Protein AF-A0A820R6Z4-F1 (afdb_monomer_lite)

Foldseek 3Di:
DLVVLVVLLVVLLVCLPPVLHADDAPDWAAPPNPNNVVSLVSLLVSLVVSVVSQPDPPVCQVVLLVSLVSLQAAAEPQEGEDHNSQCSSARSNQEHEDANEYEDEQEHEDRFDQDPVRTTHAHHAHDEHNEYHAHNHYDYHPHHHYHPHYDYHPDD

Secondary structure (DSSP, 8-state):
-HHHHHHHHHHHHHHIIIII----TT-EE-TT-HHHHHHHHHHHHHHHHTGGGG---GGGTTHHHHHHHHTT-EE-TT-EES-HHHHHHS-GGGEEE-TT-EE-TT-EE---EE-TTSPEE---EEE-TT-EE-TT-EE-TT-EEPTT-EEPP---

Radius of gyration: 15.31 Å; chains: 1; bounding box: 37×37×45 Å

Sequence (156 aa):
WTLWSILGCFISVLLLKFIVGSCTAGETYQVASWSYLHKLWLRQLIVSSFHHAWLLPNSYDHIYPIALRWLGAHIEDNVKISEIHTFLSYPTNLLHFERGVTTFGSVLLVPTELTLSGDHCVDYITLGSYTNLGNGCSILPGSHLASETMIGNLTR

pLDDT: mean 86.5, std 8.67, range [49.78, 96.62]

InterPro domains:
  IPR011004 Trimeric LpxA-like superfamily [SSF51161] (18-152)

Organism: NCBI:txid433720

Structure (mmCIF, N/CA/C/O backbone):
data_AF-A0A820R6Z4-F1
#
_entry.id   AF-A0A820R6Z4-F1
#
loop_
_atom_site.group_PDB
_atom_site.id
_atom_site.type_symbol
_atom_site.label_atom_id
_atom_site.label_alt_id
_atom_site.label_comp_id
_atom_site.label_asym_id
_atom_site.label_entity_id
_atom_site.label_seq_id
_atom_site.pdbx_PDB_ins_code
_atom_site.Cartn_x
_atom_site.Cartn_y
_atom_site.Cartn_z
_atom_site.occupancy
_atom_site.B_iso_or_equiv
_atom_site.auth_seq_id
_atom_site.auth_comp_id
_atom_site.auth_asym_id
_atom_site.auth_atom_id
_atom_site.pdbx_PDB_model_num
ATOM 1 N N . TRP A 1 1 ? 3.573 8.513 26.443 1.00 74.75 1 TRP A N 1
ATOM 2 C CA . TRP A 1 1 ? 3.890 7.561 25.360 1.00 74.75 1 TRP A CA 1
ATOM 3 C C . TRP A 1 1 ? 3.120 7.916 24.090 1.00 74.75 1 TRP A C 1
ATOM 5 O O . TRP A 1 1 ? 3.755 8.292 23.120 1.00 74.75 1 TRP A O 1
ATOM 15 N N . THR A 1 2 ? 1.785 7.970 24.132 1.00 80.62 2 THR A N 1
ATOM 16 C CA . THR A 1 2 ? 0.914 8.352 22.997 1.00 80.62 2 THR A CA 1
ATOM 17 C C . THR A 1 2 ? 1.284 9.664 22.296 1.00 80.62 2 THR A C 1
ATOM 19 O O . THR A 1 2 ? 1.345 9.692 21.074 1.00 80.62 2 THR A O 1
ATOM 22 N N . LEU A 1 3 ? 1.587 10.735 23.040 1.00 85.50 3 LEU A N 1
ATOM 23 C CA . LEU A 1 3 ? 1.984 12.023 22.449 1.00 85.50 3 LEU A CA 1
ATOM 24 C C . LEU A 1 3 ? 3.264 11.910 21.602 1.00 85.50 3 LEU A C 1
ATOM 26 O O . LEU A 1 3 ? 3.329 12.465 20.510 1.00 85.50 3 LEU A O 1
ATOM 30 N N . TRP A 1 4 ? 4.251 11.142 22.073 1.00 87.00 4 TRP A N 1
ATOM 31 C CA . TRP A 1 4 ? 5.491 10.887 21.336 1.00 87.00 4 TRP A CA 1
ATOM 32 C C . TRP A 1 4 ? 5.250 10.024 20.095 1.00 87.00 4 TRP A C 1
ATOM 34 O O . TRP A 1 4 ? 5.833 10.304 19.053 1.00 87.00 4 TRP A O 1
ATOM 44 N N . SER A 1 5 ? 4.352 9.036 20.173 1.00 87.31 5 SER A N 1
ATOM 45 C CA . SER A 1 5 ? 3.944 8.237 19.010 1.00 87.31 5 SER A CA 1
ATOM 46 C C . SER A 1 5 ? 3.246 9.098 17.955 1.00 87.31 5 SER A C 1
ATOM 48 O O . SER A 1 5 ? 3.606 9.032 16.788 1.00 87.31 5 SER A O 1
ATOM 50 N N . ILE A 1 6 ? 2.320 9.977 18.356 1.00 88.12 6 ILE A N 1
ATOM 51 C CA . ILE A 1 6 ? 1.630 10.900 17.438 1.00 88.12 6 ILE A CA 1
ATOM 52 C C . ILE A 1 6 ? 2.630 11.843 16.761 1.00 88.12 6 ILE A C 1
ATOM 54 O O . ILE A 1 6 ? 2.587 12.010 15.541 1.00 88.12 6 ILE A O 1
ATOM 58 N N . LEU A 1 7 ? 3.554 12.426 17.532 1.00 91.56 7 LEU A N 1
ATOM 59 C CA . LEU A 1 7 ? 4.607 13.283 16.988 1.00 91.56 7 LEU A CA 1
ATOM 60 C C . LEU A 1 7 ? 5.502 12.509 16.007 1.00 91.56 7 LEU A C 1
ATOM 62 O O . LEU A 1 7 ? 5.801 13.011 14.927 1.00 91.56 7 LEU A O 1
ATOM 66 N N . GLY A 1 8 ? 5.880 11.275 16.351 1.00 91.31 8 GLY A N 1
ATOM 67 C CA . GLY A 1 8 ? 6.652 10.388 15.483 1.00 91.31 8 GLY A CA 1
ATOM 68 C C . GLY A 1 8 ? 5.929 10.064 14.174 1.00 91.31 8 GLY A C 1
ATOM 69 O O . GLY A 1 8 ? 6.518 10.211 13.104 1.00 91.31 8 GLY A O 1
ATOM 70 N N . CYS A 1 9 ? 4.642 9.709 14.233 1.00 90.94 9 CYS A N 1
ATOM 71 C CA . CYS A 1 9 ? 3.812 9.488 13.048 1.00 90.94 9 CYS A CA 1
ATOM 72 C C . CYS A 1 9 ? 3.778 10.739 12.167 1.00 90.94 9 CYS A C 1
ATOM 74 O O . CYS A 1 9 ? 4.049 10.653 10.971 1.00 90.94 9 CYS A O 1
ATOM 76 N N . PHE A 1 10 ? 3.526 11.908 12.758 1.00 92.12 10 PHE A N 1
ATOM 77 C CA . PHE A 1 10 ? 3.479 13.172 12.028 1.00 92.12 10 PHE A CA 1
ATOM 78 C C . PHE A 1 10 ? 4.808 13.493 11.333 1.00 92.12 10 PHE A C 1
ATOM 80 O O . PHE A 1 10 ? 4.819 13.775 10.135 1.00 92.12 10 PHE A O 1
ATOM 87 N N . ILE A 1 11 ? 5.934 13.377 12.047 1.00 93.69 11 ILE A N 1
ATOM 88 C CA . ILE A 1 11 ? 7.270 13.565 11.466 1.00 93.69 11 ILE A CA 1
ATOM 89 C C . ILE A 1 11 ? 7.485 12.579 10.318 1.00 93.69 11 ILE A C 1
ATOM 91 O O . ILE A 1 11 ? 7.889 12.989 9.234 1.00 93.69 11 ILE A O 1
ATOM 95 N N . SER A 1 12 ? 7.167 11.298 10.508 1.00 92.88 12 SER A N 1
ATOM 96 C CA . SER A 1 12 ? 7.359 10.297 9.457 1.00 92.88 12 SER A CA 1
ATOM 97 C C . SER A 1 12 ? 6.534 10.599 8.199 1.00 92.88 12 SER A C 1
ATOM 99 O O . SER A 1 12 ? 7.069 10.515 7.096 1.00 92.88 12 SER A O 1
ATOM 101 N N . VAL A 1 13 ? 5.282 11.057 8.339 1.00 92.75 13 VAL A N 1
ATOM 102 C CA . VAL A 1 13 ? 4.441 11.489 7.209 1.00 92.75 13 VAL A CA 1
ATOM 103 C C . VAL A 1 13 ? 5.064 12.686 6.491 1.00 92.75 13 VAL A C 1
ATOM 105 O O . VAL A 1 13 ? 5.108 12.697 5.262 1.00 92.75 13 VAL A O 1
ATOM 108 N N . LEU A 1 14 ? 5.592 13.671 7.225 1.00 93.44 14 LEU A N 1
ATOM 109 C CA . LEU A 1 14 ? 6.271 14.820 6.623 1.00 93.44 14 LEU A CA 1
ATOM 110 C C . LEU A 1 14 ? 7.523 14.404 5.843 1.00 93.44 14 LEU A C 1
ATOM 112 O O . LEU A 1 14 ? 7.693 14.821 4.698 1.00 93.44 14 LEU A O 1
ATOM 116 N N . LEU A 1 15 ? 8.379 13.560 6.427 1.00 93.12 15 LEU A N 1
ATOM 117 C CA . LEU A 1 15 ? 9.596 13.085 5.762 1.00 93.12 15 LEU A CA 1
ATOM 118 C C . LEU A 1 15 ? 9.254 12.287 4.494 1.00 93.12 15 LEU A C 1
ATOM 120 O O . LEU A 1 15 ? 9.856 12.505 3.442 1.00 93.12 15 LEU A O 1
ATOM 124 N N . LEU A 1 16 ? 8.243 11.415 4.561 1.00 92.00 16 LEU A N 1
ATOM 125 C CA . LEU A 1 16 ? 7.764 10.658 3.404 1.00 92.00 16 LEU A CA 1
ATOM 126 C C . LEU A 1 16 ? 7.186 11.577 2.318 1.00 92.00 16 LEU A C 1
ATOM 128 O O . LEU A 1 16 ? 7.470 11.381 1.138 1.00 92.00 16 LEU A O 1
ATOM 132 N N . LYS A 1 17 ? 6.410 12.600 2.691 1.00 91.50 17 LYS A N 1
ATOM 133 C CA . LYS A 1 17 ? 5.794 13.512 1.721 1.00 91.50 17 LYS A CA 1
ATOM 134 C C . LYS A 1 17 ? 6.814 14.414 1.032 1.00 91.50 17 LYS A C 1
ATOM 136 O O . LYS A 1 17 ? 6.745 14.573 -0.183 1.00 91.50 17 LYS A O 1
ATOM 141 N N . PHE A 1 18 ? 7.716 15.022 1.801 1.00 88.75 18 PHE A N 1
ATOM 142 C CA . PHE A 1 18 ? 8.561 16.116 1.318 1.00 88.75 18 PHE A CA 1
ATOM 143 C C . PHE A 1 18 ? 9.980 15.693 0.942 1.00 88.75 18 PHE A C 1
ATOM 145 O O . PHE A 1 18 ? 10.568 16.330 0.074 1.00 88.75 18 PHE A O 1
ATOM 152 N N . ILE A 1 19 ? 10.533 14.642 1.558 1.00 85.12 19 ILE A N 1
ATOM 153 C CA . ILE A 1 19 ? 11.904 14.198 1.262 1.00 85.12 19 ILE A CA 1
ATOM 154 C C . ILE A 1 19 ? 11.904 13.059 0.242 1.00 85.12 19 ILE A C 1
ATOM 156 O O . ILE A 1 19 ? 12.641 13.115 -0.737 1.00 85.12 19 ILE A O 1
ATOM 160 N N . VAL A 1 20 ? 11.063 12.039 0.435 1.00 85.56 20 VAL A N 1
ATOM 161 C CA . VAL A 1 20 ? 10.950 10.937 -0.540 1.00 85.56 20 VAL A CA 1
ATOM 162 C C . VAL A 1 20 ? 10.176 11.394 -1.783 1.00 85.56 20 VAL A C 1
ATOM 164 O O . VAL A 1 20 ? 10.604 11.146 -2.914 1.00 85.56 20 VAL A O 1
ATOM 167 N N . GLY A 1 21 ? 9.056 12.092 -1.576 1.00 83.12 21 GLY A N 1
ATOM 168 C CA . GLY A 1 21 ? 8.206 12.602 -2.649 1.00 83.12 21 GLY A CA 1
ATOM 169 C C . GLY A 1 21 ? 7.338 11.524 -3.309 1.00 83.12 21 GLY A C 1
ATOM 170 O O . GLY A 1 21 ? 7.206 10.401 -2.813 1.00 83.12 21 GLY A O 1
ATOM 171 N N . SER A 1 22 ? 6.712 11.884 -4.431 1.00 84.31 22 SER A N 1
ATOM 172 C CA . SER A 1 22 ? 5.867 10.992 -5.233 1.00 84.31 22 SER A CA 1
ATOM 173 C C . SER A 1 22 ? 6.652 10.245 -6.315 1.00 84.31 22 SER A C 1
ATOM 175 O O . SER A 1 22 ? 7.751 10.646 -6.718 1.00 84.31 22 SER A O 1
ATOM 177 N N . CYS A 1 23 ? 6.061 9.141 -6.773 1.00 83.38 23 CYS A N 1
ATOM 178 C CA . CYS A 1 23 ? 6.484 8.396 -7.959 1.00 83.38 23 CYS A CA 1
ATOM 179 C C . CYS A 1 23 ? 5.437 8.536 -9.066 1.00 83.38 23 CYS A C 1
ATOM 181 O O . CYS A 1 23 ? 4.247 8.657 -8.785 1.00 83.38 23 CYS A O 1
ATOM 183 N N . THR A 1 24 ? 5.866 8.517 -10.314 1.00 82.94 24 THR A N 1
ATOM 184 C CA . THR A 1 24 ? 4.998 8.496 -11.493 1.00 82.94 24 THR A CA 1
ATOM 185 C C . THR A 1 24 ? 4.771 7.044 -11.908 1.00 82.94 24 THR A C 1
ATOM 187 O O . THR A 1 24 ? 5.698 6.238 -11.900 1.00 82.94 24 THR A O 1
ATOM 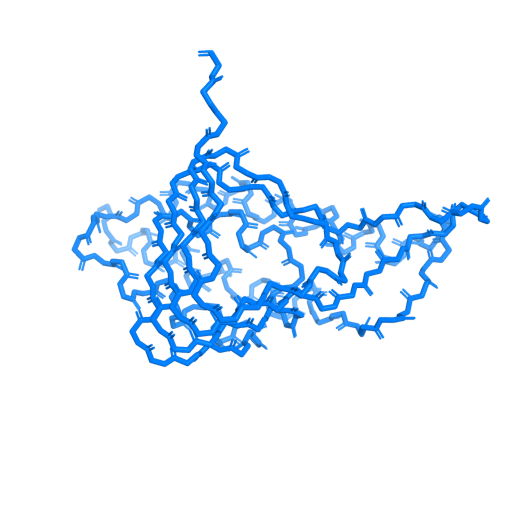190 N N . ALA A 1 25 ? 3.520 6.684 -12.187 1.00 80.56 25 ALA A N 1
ATOM 191 C CA . ALA A 1 25 ? 3.169 5.328 -12.599 1.00 80.56 25 ALA A CA 1
ATOM 192 C C . ALA A 1 25 ? 3.602 5.051 -14.038 1.00 80.56 25 ALA A C 1
ATOM 194 O O . ALA A 1 25 ? 3.610 5.964 -14.866 1.00 80.56 25 ALA A O 1
ATOM 195 N N . GLY A 1 26 ? 3.930 3.793 -14.334 1.00 71.12 26 GLY A N 1
ATOM 196 C CA . GLY A 1 26 ? 4.334 3.363 -15.671 1.00 71.12 26 GLY A CA 1
ATOM 197 C C . GLY A 1 26 ? 5.720 3.862 -16.090 1.00 71.12 26 GLY A C 1
ATOM 198 O O . GLY A 1 26 ? 6.163 3.574 -17.201 1.00 71.12 26 GLY A O 1
ATOM 199 N N . GLU A 1 27 ? 6.432 4.582 -15.217 1.00 71.31 27 GLU A N 1
ATOM 200 C CA . GLU A 1 27 ? 7.837 4.895 -15.437 1.00 71.31 27 GLU A CA 1
ATOM 201 C C . GLU A 1 27 ? 8.698 3.674 -15.119 1.00 71.31 27 GLU A C 1
ATOM 203 O O . GLU A 1 27 ? 8.681 3.119 -14.017 1.00 71.31 27 GLU A O 1
ATOM 208 N N . THR A 1 28 ? 9.491 3.273 -16.106 1.00 70.94 28 THR A N 1
ATOM 209 C CA . THR A 1 28 ? 10.597 2.344 -15.913 1.00 70.94 28 THR A CA 1
ATOM 210 C C . THR A 1 28 ? 11.829 3.139 -15.510 1.00 70.94 28 THR A C 1
ATOM 212 O O . THR A 1 28 ? 12.378 3.915 -16.296 1.00 70.94 28 THR A O 1
ATOM 215 N N . TYR A 1 29 ? 12.276 2.939 -14.279 1.00 71.81 29 TYR A N 1
ATOM 216 C CA . TYR A 1 29 ? 13.519 3.500 -13.783 1.00 71.81 29 TYR A CA 1
ATOM 217 C C . TYR A 1 29 ? 14.652 2.540 -14.114 1.00 71.81 29 TYR A C 1
ATOM 219 O O . TYR A 1 29 ? 14.617 1.377 -13.714 1.00 71.81 29 TYR A O 1
ATOM 227 N N . GLN A 1 30 ? 15.686 3.019 -14.806 1.00 67.75 30 GLN A N 1
ATOM 228 C CA . GLN A 1 30 ? 16.875 2.198 -15.030 1.00 67.75 30 GLN A CA 1
ATOM 229 C C . GLN A 1 30 ? 17.405 1.664 -13.695 1.00 67.75 30 GLN A C 1
ATOM 231 O O . GLN A 1 30 ? 17.399 2.390 -12.698 1.00 67.75 30 GLN A O 1
ATOM 236 N N . VAL A 1 31 ? 17.904 0.424 -13.662 1.00 58.84 31 VAL A N 1
ATOM 237 C CA . VAL A 1 31 ? 18.506 -0.180 -12.447 1.00 58.84 31 VAL A CA 1
ATOM 238 C C . VAL A 1 31 ? 19.596 0.707 -11.862 1.00 58.84 31 VAL A C 1
ATOM 240 O O . VAL A 1 31 ? 19.746 0.822 -10.651 1.00 58.84 31 VAL A O 1
ATOM 243 N N . ALA A 1 32 ? 20.338 1.385 -12.736 1.00 56.56 32 ALA A N 1
ATOM 244 C CA . ALA A 1 32 ? 21.392 2.316 -12.361 1.00 56.56 32 ALA A CA 1
ATOM 245 C C . ALA A 1 32 ? 20.880 3.718 -11.980 1.00 56.56 32 ALA A C 1
ATOM 247 O O . ALA A 1 32 ? 21.689 4.599 -11.684 1.00 56.56 32 ALA A O 1
ATOM 248 N N . SER A 1 33 ? 19.565 3.964 -11.984 1.00 63.53 33 SER A N 1
ATOM 249 C CA . SER A 1 33 ? 19.004 5.244 -11.552 1.00 63.53 33 SER A CA 1
ATOM 250 C C . SER A 1 33 ? 19.141 5.376 -10.035 1.00 63.53 33 SER A C 1
ATOM 252 O O . SER A 1 33 ? 18.286 5.014 -9.225 1.00 63.53 33 SER A O 1
ATOM 254 N N . TRP A 1 34 ? 20.281 5.939 -9.647 1.00 70.31 34 TRP A N 1
ATOM 255 C CA . TRP A 1 34 ? 20.606 6.281 -8.270 1.00 70.31 34 TRP A CA 1
ATOM 256 C C . TRP A 1 34 ? 19.463 7.037 -7.583 1.00 70.31 34 TRP A C 1
ATOM 258 O O . TRP A 1 34 ? 19.182 6.807 -6.412 1.00 70.31 34 TRP A O 1
ATOM 268 N N . SER A 1 35 ? 18.754 7.893 -8.321 1.00 74.69 35 SER A N 1
ATOM 269 C CA . SER A 1 35 ? 17.624 8.671 -7.816 1.00 74.69 35 SER A CA 1
ATOM 270 C C . SER A 1 35 ? 16.465 7.809 -7.303 1.00 74.69 35 SER A C 1
ATOM 272 O O . SER A 1 35 ? 15.920 8.118 -6.243 1.00 74.69 35 SER A O 1
ATOM 274 N N . TYR A 1 36 ? 16.085 6.737 -8.005 1.00 76.81 36 TYR A N 1
ATOM 275 C CA . TYR A 1 36 ? 14.960 5.893 -7.600 1.00 76.81 36 TYR A CA 1
ATOM 276 C C . TYR A 1 36 ? 15.337 4.965 -6.442 1.00 76.81 36 TYR A C 1
ATOM 278 O O . TYR A 1 36 ? 14.640 4.922 -5.426 1.00 76.81 36 TYR A O 1
ATOM 286 N N . LEU A 1 37 ? 16.486 4.289 -6.545 1.00 79.88 37 LEU A N 1
ATOM 287 C CA . LEU A 1 37 ? 17.004 3.443 -5.467 1.00 79.88 37 LEU A CA 1
ATOM 288 C C . LEU A 1 37 ? 17.215 4.242 -4.178 1.00 79.88 37 LEU A C 1
ATOM 290 O O . LEU A 1 37 ? 16.867 3.769 -3.098 1.00 79.88 37 LEU A O 1
ATOM 294 N N . HIS A 1 38 ? 17.713 5.477 -4.287 1.00 84.25 38 HIS A N 1
ATOM 295 C CA . HIS A 1 38 ? 17.859 6.368 -3.142 1.00 84.25 38 HIS A CA 1
ATOM 296 C C . HIS A 1 38 ? 16.509 6.699 -2.495 1.00 84.25 38 HIS A C 1
ATOM 298 O O . HIS A 1 38 ? 16.393 6.621 -1.274 1.00 84.25 38 HIS A O 1
ATOM 304 N N . LYS A 1 39 ? 15.468 7.004 -3.286 1.00 87.06 39 LYS A N 1
ATOM 305 C CA . LYS A 1 39 ? 14.109 7.239 -2.766 1.00 87.06 39 LYS A CA 1
ATOM 306 C C . LYS A 1 39 ? 13.541 6.007 -2.060 1.00 87.06 39 LYS A C 1
ATOM 308 O O . LYS A 1 39 ? 12.980 6.138 -0.973 1.00 87.06 39 LYS A O 1
ATOM 313 N N . LEU A 1 40 ? 13.685 4.825 -2.659 1.00 86.31 40 LEU A N 1
ATOM 314 C CA . LEU A 1 40 ? 13.188 3.567 -2.098 1.00 86.31 40 LEU A CA 1
ATOM 315 C C . LEU A 1 40 ? 13.909 3.218 -0.792 1.00 86.31 40 LEU A C 1
ATOM 317 O O . LEU A 1 40 ? 13.265 2.906 0.211 1.00 86.31 40 LEU A O 1
ATOM 321 N N . TRP A 1 41 ? 15.235 3.347 -0.776 1.00 88.75 41 TRP A N 1
ATOM 322 C CA . TRP A 1 41 ? 16.043 3.136 0.420 1.00 88.75 41 TRP A CA 1
ATOM 323 C C . TRP A 1 41 ? 15.691 4.131 1.530 1.00 88.75 41 TRP A C 1
ATOM 325 O O . TRP A 1 41 ? 15.453 3.732 2.669 1.00 88.75 41 TRP A O 1
ATOM 335 N N . LEU A 1 42 ? 15.578 5.420 1.197 1.00 91.38 42 LEU A N 1
ATOM 336 C CA . LEU A 1 42 ? 15.219 6.461 2.154 1.00 91.38 42 LEU A CA 1
ATOM 337 C C . LEU A 1 42 ? 13.823 6.230 2.746 1.00 91.38 42 LEU A C 1
ATOM 339 O O . LEU A 1 42 ? 13.624 6.399 3.949 1.00 91.38 42 LEU A O 1
ATOM 343 N N . ARG A 1 43 ? 12.861 5.794 1.923 1.00 92.69 43 ARG A N 1
ATOM 344 C CA . ARG A 1 43 ? 11.526 5.398 2.384 1.00 92.69 43 ARG A CA 1
ATOM 345 C C . ARG A 1 43 ? 11.616 4.271 3.407 1.00 92.69 43 ARG A C 1
ATOM 347 O O . ARG A 1 43 ? 11.060 4.416 4.494 1.00 92.69 43 ARG A O 1
ATOM 354 N N . GLN A 1 44 ? 12.337 3.191 3.101 1.00 91.81 44 GLN A N 1
ATOM 355 C CA . GLN A 1 44 ? 12.503 2.081 4.045 1.00 91.81 44 GLN A CA 1
ATOM 356 C C . GLN A 1 44 ? 13.195 2.519 5.337 1.00 91.81 44 GLN A C 1
ATOM 358 O O . GLN A 1 44 ? 12.774 2.108 6.419 1.00 91.81 44 GLN A O 1
ATOM 363 N N . LEU A 1 45 ? 14.201 3.392 5.247 1.00 92.75 45 LEU A N 1
ATOM 364 C CA . LEU A 1 45 ? 14.891 3.941 6.411 1.00 92.75 45 LEU A CA 1
ATOM 365 C C . LEU A 1 45 ? 13.928 4.710 7.324 1.00 92.75 45 LEU A C 1
ATOM 367 O O . LEU A 1 45 ? 13.916 4.481 8.534 1.00 92.75 45 LEU A O 1
ATOM 371 N N . ILE A 1 46 ? 13.101 5.595 6.755 1.00 93.00 46 ILE A N 1
ATOM 372 C CA . ILE A 1 46 ? 12.107 6.367 7.511 1.00 93.00 46 ILE A CA 1
ATOM 373 C C . ILE A 1 46 ? 11.089 5.416 8.147 1.00 93.00 46 ILE A C 1
ATOM 375 O O . ILE A 1 46 ? 10.881 5.467 9.357 1.00 93.00 46 ILE A O 1
ATOM 379 N N . VAL A 1 47 ? 10.486 4.512 7.370 1.00 91.62 47 VAL A N 1
ATOM 380 C CA . VAL A 1 47 ? 9.464 3.587 7.889 1.00 91.62 47 VAL A CA 1
ATOM 381 C C . VAL A 1 47 ? 10.022 2.719 9.018 1.00 91.62 47 VAL A C 1
ATOM 383 O O . VAL A 1 47 ? 9.373 2.577 10.052 1.00 91.62 47 VAL A O 1
ATOM 386 N N . SER A 1 48 ? 11.248 2.216 8.870 1.00 90.94 48 SER A N 1
ATOM 387 C CA . SER A 1 48 ? 11.915 1.406 9.895 1.00 90.94 48 SER A CA 1
ATOM 388 C C . SER A 1 48 ? 12.221 2.218 11.156 1.00 90.94 48 SER A C 1
ATOM 390 O O . SER A 1 48 ? 11.951 1.763 12.265 1.00 90.94 48 SER A O 1
ATOM 392 N N . SER A 1 49 ? 12.712 3.452 11.003 1.00 92.31 49 SER A N 1
ATOM 393 C CA . SER A 1 49 ? 13.052 4.335 12.132 1.00 92.31 49 SER A CA 1
ATOM 394 C C . SER A 1 49 ? 11.828 4.736 12.960 1.00 92.31 49 SER A C 1
ATOM 396 O O . SER A 1 49 ? 11.923 4.898 14.175 1.00 92.31 49 SER A O 1
ATOM 398 N N . PHE A 1 50 ? 10.669 4.879 12.313 1.00 91.19 50 PHE A N 1
ATOM 399 C CA . PHE A 1 50 ? 9.414 5.265 12.960 1.00 91.19 50 PHE A CA 1
ATOM 400 C C . PHE A 1 50 ? 8.462 4.085 13.196 1.00 91.19 50 PHE A C 1
ATOM 402 O O . PHE A 1 50 ? 7.323 4.307 13.601 1.00 91.19 50 PHE A O 1
ATOM 409 N N . HIS A 1 51 ? 8.906 2.838 13.002 1.00 88.69 51 HIS A N 1
ATOM 410 C CA . HIS A 1 51 ? 8.058 1.644 13.093 1.00 88.69 51 HIS A CA 1
ATOM 411 C C . HIS A 1 51 ? 7.235 1.599 14.392 1.00 88.69 51 HIS A C 1
ATOM 413 O O . HIS A 1 51 ? 6.016 1.445 14.359 1.00 88.69 51 HIS A O 1
ATOM 419 N N . HIS A 1 52 ? 7.877 1.837 15.538 1.00 87.75 52 HIS A N 1
ATOM 420 C CA . HIS A 1 52 ? 7.206 1.813 16.839 1.00 87.75 52 HIS A CA 1
ATOM 421 C C . HIS A 1 52 ? 6.210 2.959 17.060 1.00 87.75 52 HIS A C 1
ATOM 423 O O . HIS A 1 52 ? 5.315 2.822 17.891 1.00 87.75 52 HIS A O 1
ATOM 429 N N . ALA A 1 53 ? 6.332 4.075 16.334 1.00 87.44 53 ALA A N 1
ATOM 430 C CA . ALA A 1 53 ? 5.362 5.166 16.419 1.00 87.44 53 ALA A CA 1
ATOM 431 C C . ALA A 1 53 ? 4.005 4.753 15.823 1.00 87.44 53 ALA A C 1
ATOM 433 O O . ALA A 1 53 ? 2.961 5.180 16.314 1.00 87.44 53 ALA A O 1
ATOM 434 N N . TRP A 1 54 ? 4.025 3.868 14.820 1.00 87.00 54 TRP A N 1
ATOM 435 C CA . TRP A 1 54 ? 2.842 3.395 14.100 1.00 87.00 54 TRP A CA 1
ATOM 436 C C . TRP A 1 54 ? 2.091 2.246 14.783 1.00 87.00 54 TRP A C 1
ATOM 438 O O . TRP A 1 54 ? 0.985 1.915 14.348 1.00 87.00 54 TRP A O 1
ATOM 448 N N . LEU A 1 55 ? 2.636 1.687 15.871 1.00 84.75 55 LEU A N 1
ATOM 449 C CA . LEU A 1 55 ? 1.977 0.700 16.740 1.00 84.75 55 LEU A CA 1
ATOM 450 C C . LEU A 1 55 ? 0.911 1.377 17.621 1.00 84.75 55 LEU A C 1
ATOM 452 O O . LEU A 1 55 ? 1.002 1.407 18.851 1.00 84.75 55 LEU A O 1
ATOM 456 N N . LEU A 1 56 ? -0.077 1.990 16.973 1.00 78.25 56 LEU A N 1
ATOM 457 C CA . LEU A 1 56 ? -1.214 2.616 17.631 1.00 78.25 56 LEU A CA 1
ATOM 458 C C . LEU A 1 56 ? -2.198 1.534 18.112 1.00 78.25 56 LEU A C 1
ATOM 460 O O . LEU A 1 56 ? -2.334 0.500 17.464 1.00 78.25 56 LEU A O 1
ATOM 464 N N . PRO A 1 57 ? -2.904 1.751 19.235 1.00 76.56 57 PRO A N 1
ATOM 465 C CA . PRO A 1 57 ? -3.985 0.860 19.654 1.00 76.56 57 PRO A CA 1
ATOM 466 C C . PRO A 1 57 ? -5.072 0.733 18.575 1.00 76.56 57 PRO A C 1
ATOM 468 O O . PRO A 1 57 ? -5.392 1.732 17.934 1.00 76.56 57 PRO A O 1
ATOM 471 N N . ASN A 1 58 ? -5.724 -0.431 18.466 1.00 72.00 58 ASN A N 1
ATOM 472 C CA . ASN A 1 58 ? -6.775 -0.714 17.464 1.00 72.00 58 ASN A CA 1
ATOM 473 C C . ASN A 1 58 ? -7.940 0.302 17.454 1.00 72.00 58 ASN A C 1
ATOM 475 O O . ASN A 1 58 ? -8.679 0.441 16.486 1.00 72.00 58 ASN A O 1
ATOM 479 N N . SER A 1 59 ? -8.132 1.067 18.532 1.00 75.06 59 SER A N 1
ATOM 480 C CA . SER A 1 59 ? -9.087 2.183 18.551 1.00 75.06 59 SER A CA 1
ATOM 481 C C . SER A 1 59 ? -8.764 3.291 17.532 1.00 75.06 59 SER A C 1
ATOM 483 O O . SER A 1 59 ? -9.607 4.146 17.265 1.00 75.06 59 SER A O 1
ATOM 485 N N . TYR A 1 60 ? -7.552 3.298 16.973 1.00 73.19 60 TYR A N 1
ATOM 486 C CA . TYR A 1 60 ? -7.036 4.305 16.049 1.00 73.19 60 TYR A CA 1
ATOM 487 C C . TYR A 1 60 ? -6.925 3.822 14.595 1.00 73.19 60 TYR A C 1
ATOM 489 O O . TYR A 1 60 ? -6.331 4.527 13.783 1.00 73.19 60 TYR A O 1
ATOM 497 N N . ASP A 1 61 ? -7.539 2.694 14.227 1.00 75.25 61 ASP A N 1
ATOM 498 C CA . ASP A 1 61 ? -7.482 2.136 12.860 1.00 75.25 61 ASP A CA 1
ATOM 499 C C . ASP A 1 61 ? -7.921 3.139 11.772 1.00 75.25 61 ASP A C 1
ATOM 501 O O . ASP A 1 61 ? -7.430 3.128 10.644 1.00 75.25 61 ASP A O 1
ATOM 505 N N . HIS A 1 62 ? -8.808 4.075 12.122 1.00 81.75 62 HIS A N 1
ATOM 506 C CA . HIS A 1 62 ? -9.274 5.145 11.237 1.00 81.75 62 HIS A CA 1
ATOM 507 C C . HIS A 1 62 ? -8.182 6.165 10.858 1.00 81.75 62 HIS A C 1
ATOM 509 O O . HIS A 1 62 ? -8.334 6.882 9.870 1.00 81.75 62 HIS A O 1
ATOM 515 N N . ILE A 1 63 ? -7.075 6.241 11.608 1.00 88.00 63 ILE A N 1
ATOM 516 C CA . ILE A 1 63 ? -5.954 7.148 11.318 1.00 88.00 63 ILE A CA 1
ATOM 517 C C . ILE A 1 63 ? -5.174 6.682 10.086 1.00 88.00 63 ILE A C 1
ATOM 519 O O . ILE A 1 63 ? -4.662 7.518 9.338 1.00 88.00 63 ILE A O 1
ATOM 523 N N . TYR A 1 64 ? -5.089 5.374 9.834 1.00 91.19 64 TYR A N 1
ATOM 524 C CA . TYR A 1 64 ? -4.250 4.853 8.757 1.00 91.19 64 TYR A CA 1
ATOM 525 C C . TYR A 1 64 ? -4.721 5.283 7.358 1.00 91.19 64 TYR A C 1
ATOM 527 O O . TYR A 1 64 ? -3.901 5.839 6.620 1.00 91.19 64 TYR A O 1
ATOM 535 N N . PRO A 1 65 ? -6.018 5.163 6.997 1.00 92.62 65 PRO A N 1
ATOM 536 C CA . PRO A 1 65 ? -6.541 5.750 5.763 1.00 92.62 65 PRO A CA 1
ATOM 537 C C . PRO A 1 65 ? -6.257 7.253 5.638 1.00 92.62 65 PRO A C 1
ATOM 539 O O . PRO A 1 65 ? -5.883 7.725 4.567 1.00 92.62 65 PRO A O 1
ATOM 542 N N . ILE A 1 66 ? -6.385 8.016 6.731 1.00 92.44 66 ILE A N 1
ATOM 543 C CA . ILE A 1 66 ? -6.159 9.471 6.731 1.00 92.44 66 ILE A CA 1
ATOM 544 C C . ILE A 1 66 ? -4.695 9.794 6.412 1.00 92.44 66 ILE A C 1
ATOM 546 O O . ILE A 1 66 ? -4.418 10.635 5.553 1.00 92.44 66 ILE A O 1
ATOM 550 N N . ALA A 1 67 ? -3.756 9.106 7.064 1.00 92.69 67 ALA A N 1
ATOM 551 C CA . ALA A 1 67 ? -2.327 9.291 6.837 1.00 92.69 67 ALA A CA 1
ATOM 552 C C . ALA A 1 67 ? -1.929 8.948 5.392 1.00 92.69 67 ALA A C 1
ATOM 554 O O . ALA A 1 67 ? -1.188 9.696 4.755 1.00 92.69 67 ALA A O 1
ATOM 555 N N . LEU A 1 68 ? -2.461 7.854 4.841 1.00 93.94 68 LEU A N 1
ATOM 556 C CA . LEU A 1 68 ? -2.192 7.466 3.458 1.00 93.94 68 LEU A CA 1
ATOM 557 C C . LEU A 1 68 ? -2.785 8.460 2.447 1.00 93.94 68 LEU A C 1
ATOM 559 O O . LEU A 1 68 ? -2.095 8.825 1.492 1.00 93.94 68 LEU A O 1
ATOM 563 N N . ARG A 1 69 ? -4.002 8.979 2.682 1.00 94.69 69 ARG A N 1
ATOM 564 C CA . ARG A 1 69 ? -4.593 10.063 1.868 1.00 94.69 69 ARG A CA 1
ATOM 565 C C . ARG A 1 69 ? -3.692 11.300 1.848 1.00 94.69 69 ARG A C 1
ATOM 567 O O . ARG A 1 69 ? -3.430 11.859 0.787 1.00 94.69 69 ARG A O 1
ATOM 574 N N . TRP A 1 70 ? -3.140 11.702 2.996 1.00 92.81 70 TRP A N 1
ATOM 575 C CA . TRP A 1 70 ? -2.173 12.811 3.072 1.00 92.81 70 TRP A CA 1
ATOM 576 C C . TRP A 1 70 ? -0.906 12.554 2.246 1.00 92.81 70 TRP A C 1
ATOM 578 O O . TRP A 1 70 ? -0.382 13.450 1.569 1.00 92.81 70 TRP A O 1
ATOM 588 N N . LEU A 1 71 ? -0.438 11.308 2.235 1.00 93.12 71 LEU A N 1
ATOM 589 C CA . LEU A 1 71 ? 0.691 10.874 1.418 1.00 93.12 71 LEU A CA 1
ATOM 590 C C . LEU A 1 71 ? 0.355 10.728 -0.079 1.00 93.12 71 LEU A C 1
ATOM 592 O O . LEU A 1 71 ? 1.259 10.493 -0.880 1.00 93.12 71 LEU A O 1
ATOM 596 N N . GLY A 1 72 ? -0.895 10.975 -0.474 1.00 93.69 72 GLY A N 1
ATOM 597 C CA . GLY A 1 72 ? -1.351 11.026 -1.863 1.00 93.69 72 GLY A CA 1
ATOM 598 C C . GLY A 1 72 ? -2.054 9.764 -2.356 1.00 93.69 72 GLY A C 1
ATOM 599 O O . GLY A 1 72 ? -2.334 9.693 -3.547 1.00 93.69 72 GLY A O 1
ATOM 600 N N . ALA A 1 73 ? -2.321 8.784 -1.488 1.00 95.31 73 ALA A N 1
ATOM 601 C CA . ALA A 1 73 ? -3.119 7.617 -1.857 1.00 95.31 73 ALA A CA 1
ATOM 602 C C . ALA A 1 73 ? -4.567 8.026 -2.157 1.00 95.31 73 ALA A C 1
ATOM 604 O O . ALA A 1 73 ? -5.143 8.857 -1.447 1.00 95.31 73 ALA A O 1
ATOM 605 N N . HIS A 1 74 ? -5.182 7.395 -3.154 1.00 96.38 74 HIS A N 1
ATOM 606 C CA . HIS A 1 74 ? -6.621 7.492 -3.355 1.00 96.38 74 HIS A CA 1
ATOM 607 C C . HIS A 1 74 ? -7.303 6.438 -2.485 1.00 96.38 74 HIS A C 1
ATOM 609 O O . HIS A 1 74 ? -7.154 5.247 -2.726 1.00 96.38 74 HIS A O 1
ATOM 615 N N . ILE A 1 75 ? -8.029 6.861 -1.454 1.00 95.56 75 ILE A N 1
ATOM 616 C CA . ILE A 1 75 ? -8.709 5.945 -0.533 1.00 95.56 75 ILE A CA 1
ATOM 617 C C . ILE A 1 75 ? -10.140 6.425 -0.356 1.00 95.56 75 ILE A C 1
ATOM 619 O O . ILE A 1 75 ? -10.345 7.526 0.150 1.00 95.56 75 ILE A O 1
ATOM 623 N N . GLU A 1 76 ? -11.114 5.606 -0.725 1.00 94.81 76 GLU A N 1
ATOM 624 C CA . GLU A 1 76 ? -12.536 5.882 -0.524 1.00 94.81 76 GLU A CA 1
ATOM 625 C C . GLU A 1 76 ? -12.983 5.572 0.916 1.00 94.81 76 GLU A C 1
ATOM 627 O O . GLU A 1 76 ? -12.172 5.346 1.818 1.00 94.81 76 GLU A O 1
ATOM 632 N N . ASP A 1 77 ? -14.284 5.643 1.179 1.00 90.81 77 ASP A N 1
ATOM 633 C CA . ASP A 1 77 ? -14.833 5.478 2.521 1.00 90.81 77 ASP A CA 1
ATOM 634 C C . ASP A 1 77 ? -14.895 4.009 2.965 1.00 90.81 77 ASP A C 1
ATOM 636 O O . ASP A 1 77 ? -14.954 3.074 2.165 1.00 90.81 77 ASP A O 1
ATOM 640 N N . ASN A 1 78 ? -14.929 3.799 4.283 1.00 90.62 78 ASN A N 1
ATOM 641 C CA . ASN A 1 78 ? -15.007 2.483 4.932 1.00 90.62 78 ASN A CA 1
ATOM 642 C C . A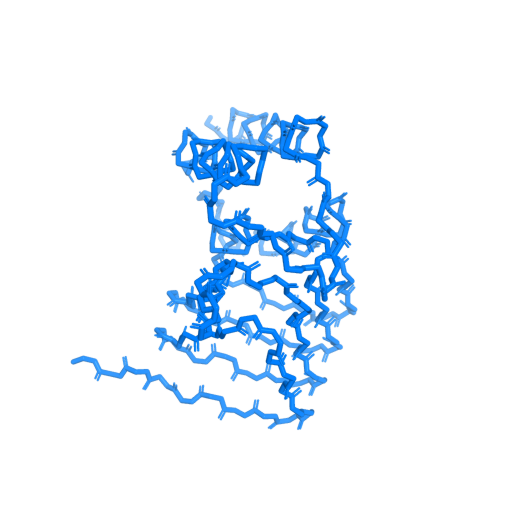SN A 1 78 ? -13.823 1.536 4.670 1.00 90.62 78 ASN A C 1
ATOM 644 O O . ASN A 1 78 ? -13.941 0.342 4.944 1.00 90.62 78 ASN A O 1
ATOM 648 N N . VAL A 1 79 ? -12.689 2.047 4.188 1.00 91.81 79 VAL A N 1
ATOM 649 C CA . VAL A 1 79 ? -11.455 1.263 4.071 1.00 91.81 79 VAL A CA 1
ATOM 650 C C . VAL A 1 79 ? -10.875 0.982 5.457 1.00 91.81 79 VAL A C 1
ATOM 652 O O . VAL A 1 79 ? -10.738 1.892 6.278 1.00 91.81 79 VAL A O 1
ATOM 655 N N . LYS A 1 80 ? -10.530 -0.281 5.720 1.00 91.38 80 LYS A N 1
ATOM 656 C CA . LYS A 1 80 ? -9.948 -0.740 6.988 1.00 91.38 80 LYS A CA 1
ATOM 657 C C . LYS A 1 80 ? -8.577 -1.348 6.748 1.00 91.38 80 LYS A C 1
ATOM 659 O O . LYS A 1 80 ? -8.436 -2.250 5.929 1.00 91.38 80 LYS A O 1
ATOM 664 N N . ILE A 1 81 ? -7.588 -0.873 7.495 1.00 90.31 81 ILE A N 1
ATOM 665 C CA . ILE A 1 81 ? -6.194 -1.286 7.357 1.00 90.31 81 ILE A CA 1
ATOM 666 C C . ILE A 1 81 ? -5.720 -1.768 8.721 1.00 90.31 81 ILE A C 1
ATOM 668 O O . ILE A 1 81 ? -5.793 -0.998 9.671 1.00 90.31 81 ILE A O 1
ATOM 672 N N . SER A 1 82 ? -5.245 -3.010 8.838 1.00 85.50 82 SER A N 1
ATOM 673 C CA . SER A 1 82 ? -4.717 -3.500 10.119 1.00 85.50 82 SER A CA 1
ATOM 674 C C . SER A 1 82 ? -3.279 -3.045 10.387 1.00 85.50 82 SER A C 1
ATOM 676 O O . SER A 1 82 ? -2.917 -2.780 11.525 1.00 85.50 82 SER A O 1
ATOM 678 N N . GLU A 1 83 ? -2.440 -2.958 9.350 1.00 86.25 83 GLU A N 1
ATOM 679 C CA . GLU A 1 83 ? -1.002 -2.707 9.484 1.00 86.25 83 GLU A CA 1
ATOM 680 C C . GLU A 1 83 ? -0.523 -1.679 8.453 1.00 86.25 83 GLU A C 1
ATOM 682 O O . GLU A 1 83 ? -0.274 -1.997 7.295 1.00 86.25 83 GLU A O 1
ATOM 687 N N . ILE A 1 84 ? -0.357 -0.420 8.871 1.00 89.12 84 ILE A N 1
ATOM 688 C CA . ILE A 1 84 ? -0.005 0.672 7.946 1.00 89.12 84 ILE A CA 1
ATOM 689 C C . ILE A 1 84 ? 1.426 0.581 7.385 1.00 89.12 84 ILE A C 1
ATOM 691 O O . ILE A 1 84 ? 1.700 1.086 6.298 1.00 89.12 84 ILE A O 1
ATOM 695 N N . HIS A 1 85 ? 2.358 -0.044 8.109 1.00 86.50 85 HIS A N 1
ATOM 696 C CA . HIS A 1 85 ? 3.790 0.006 7.792 1.00 86.50 85 HIS A CA 1
ATOM 697 C C . HIS A 1 85 ? 4.124 -0.559 6.401 1.00 86.50 85 HIS A C 1
ATOM 699 O O . HIS A 1 85 ? 4.997 -0.019 5.712 1.00 86.50 85 HIS A O 1
ATOM 705 N N . THR A 1 86 ? 3.395 -1.582 5.944 1.00 85.81 86 THR A N 1
ATOM 706 C CA . THR A 1 86 ? 3.567 -2.114 4.590 1.00 85.81 86 THR A CA 1
ATOM 707 C C . THR A 1 86 ? 3.169 -1.087 3.535 1.00 85.81 86 THR A C 1
ATOM 709 O O . THR A 1 86 ? 3.889 -0.873 2.562 1.00 85.81 86 THR A O 1
ATOM 712 N N . PHE A 1 87 ? 2.062 -0.381 3.757 1.00 90.62 87 PHE A N 1
ATOM 713 C CA . PHE A 1 87 ? 1.566 0.641 2.837 1.00 90.62 87 PHE A CA 1
ATOM 714 C C . PHE A 1 87 ? 2.486 1.861 2.782 1.00 90.62 87 PHE A C 1
ATOM 716 O O . PHE A 1 87 ? 2.671 2.437 1.714 1.00 90.62 87 PHE A O 1
ATOM 723 N N . LEU A 1 88 ? 3.125 2.226 3.899 1.00 90.88 88 LEU A N 1
ATOM 724 C CA . LEU A 1 88 ? 4.120 3.305 3.929 1.00 90.88 88 LEU A CA 1
ATOM 725 C C . LEU A 1 88 ? 5.409 2.946 3.179 1.00 90.88 88 L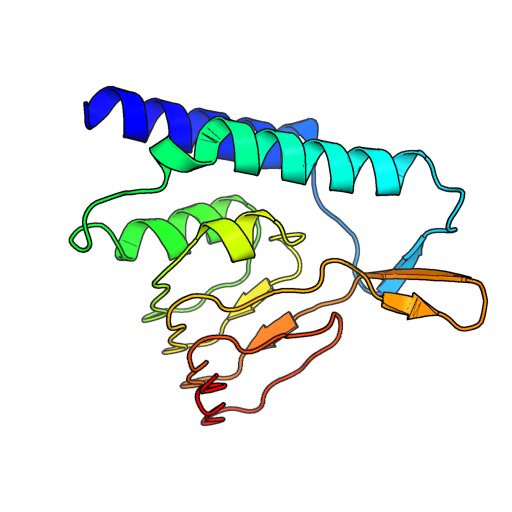EU A C 1
ATOM 727 O O . LEU A 1 88 ? 6.082 3.840 2.659 1.00 90.88 88 LEU A O 1
ATOM 731 N N . SER A 1 89 ? 5.746 1.655 3.118 1.00 88.31 89 SER A N 1
ATOM 732 C CA . SER A 1 89 ? 6.909 1.140 2.385 1.00 88.31 89 SER A CA 1
ATOM 733 C C . SER A 1 89 ? 6.707 1.138 0.866 1.00 88.31 89 SER A C 1
ATOM 735 O O . SER A 1 89 ? 7.689 1.165 0.125 1.00 88.31 89 SER A O 1
ATOM 737 N N . TYR A 1 90 ? 5.458 1.181 0.400 1.00 90.56 90 TYR A N 1
ATOM 738 C CA . TYR A 1 90 ? 5.112 1.356 -1.009 1.00 90.56 90 TYR A CA 1
ATOM 739 C C . TYR A 1 90 ? 5.065 2.846 -1.399 1.00 90.56 90 TYR A C 1
ATOM 741 O O . TYR A 1 90 ? 4.818 3.693 -0.534 1.00 90.56 90 TYR A O 1
ATOM 749 N N . PRO A 1 91 ? 5.267 3.221 -2.679 1.00 90.44 91 PRO A N 1
ATOM 750 C CA . PRO A 1 91 ? 4.936 4.552 -3.187 1.00 90.44 91 PRO A CA 1
ATOM 751 C C . PRO A 1 91 ? 3.447 4.875 -2.993 1.00 90.44 91 PRO A C 1
ATOM 753 O O . PRO A 1 91 ? 2.602 4.619 -3.840 1.00 90.44 91 PRO A O 1
ATOM 756 N N . THR A 1 92 ? 3.116 5.453 -1.842 1.00 92.44 92 THR A N 1
ATOM 757 C CA . THR A 1 92 ? 1.740 5.672 -1.365 1.00 92.44 92 THR A CA 1
ATOM 758 C C . THR A 1 92 ? 0.835 6.395 -2.353 1.00 92.44 92 THR A C 1
ATOM 760 O O . THR A 1 92 ? -0.357 6.131 -2.388 1.00 92.44 92 THR A O 1
ATOM 763 N N . ASN A 1 93 ? 1.383 7.290 -3.175 1.00 93.00 93 ASN A N 1
ATOM 764 C CA . ASN A 1 93 ? 0.618 8.018 -4.185 1.00 93.00 93 ASN A CA 1
ATOM 765 C C . ASN A 1 93 ? 0.158 7.154 -5.375 1.00 93.00 93 ASN A C 1
ATOM 767 O O . ASN A 1 93 ? -0.571 7.643 -6.232 1.00 93.00 93 ASN A O 1
ATOM 771 N N . LEU A 1 94 ? 0.615 5.904 -5.441 1.00 93.31 94 LEU A N 1
ATOM 772 C CA . LEU A 1 94 ? 0.233 4.904 -6.433 1.00 93.31 94 LEU A CA 1
ATOM 773 C C . LEU A 1 94 ? -0.746 3.865 -5.859 1.00 93.31 94 LEU A C 1
ATOM 775 O O . LEU A 1 94 ? -1.056 2.875 -6.515 1.00 93.31 94 LEU A O 1
ATOM 779 N N . LEU A 1 95 ? -1.233 4.069 -4.632 1.00 95.38 95 LEU A N 1
ATOM 780 C CA . LEU A 1 95 ? -2.259 3.225 -4.024 1.00 95.38 95 LEU A CA 1
ATOM 781 C C . LEU A 1 95 ? -3.649 3.774 -4.332 1.00 95.38 95 LEU A C 1
ATOM 783 O O . LEU A 1 95 ? -3.920 4.955 -4.085 1.00 95.38 95 LEU A O 1
ATOM 787 N N . HIS A 1 96 ? -4.535 2.898 -4.801 1.00 96.62 96 HIS A N 1
ATOM 788 C CA . HIS A 1 96 ? -5.942 3.202 -5.035 1.00 96.62 96 HIS A CA 1
ATOM 789 C C . HIS A 1 96 ? -6.833 2.156 -4.364 1.00 96.62 96 HIS A C 1
ATOM 791 O O . HIS A 1 96 ? -6.926 1.022 -4.822 1.00 96.62 96 HIS A O 1
ATOM 797 N N . PHE A 1 97 ? -7.471 2.525 -3.254 1.00 96.06 97 PHE A N 1
ATOM 798 C CA . PHE A 1 97 ? -8.394 1.670 -2.509 1.00 96.06 97 PHE A CA 1
ATOM 799 C C . PHE A 1 97 ? -9.810 2.211 -2.628 1.00 96.06 97 PHE A C 1
ATOM 801 O O . PHE A 1 97 ? -10.107 3.314 -2.162 1.00 96.06 97 PHE A O 1
ATOM 808 N N . GLU A 1 98 ? -10.677 1.423 -3.243 1.00 96.38 98 GLU A N 1
ATOM 809 C CA . GLU A 1 98 ? -12.095 1.734 -3.343 1.00 96.38 98 GLU A CA 1
ATOM 810 C C . GLU A 1 98 ? -12.840 1.421 -2.037 1.00 96.38 98 GLU A C 1
ATOM 812 O O . GLU A 1 98 ? -12.285 0.942 -1.041 1.00 96.38 98 GLU A O 1
ATOM 817 N N . ARG A 1 99 ? -14.135 1.729 -2.030 1.00 95.88 99 ARG A N 1
ATOM 818 C CA . ARG A 1 99 ? -15.002 1.625 -0.866 1.00 95.88 99 ARG A CA 1
ATOM 819 C C . ARG A 1 99 ? -14.965 0.242 -0.224 1.00 95.88 99 ARG A C 1
ATOM 821 O O . ARG A 1 99 ? -15.157 -0.780 -0.875 1.00 95.88 99 ARG A O 1
ATOM 828 N N . GLY A 1 100 ? -14.838 0.213 1.101 1.00 92.00 100 GLY A N 1
ATOM 829 C CA . GLY A 1 100 ? -15.022 -1.011 1.885 1.00 92.00 100 GLY A CA 1
ATOM 830 C C . GLY A 1 100 ? -13.909 -2.053 1.746 1.00 92.00 100 GLY A C 1
ATOM 831 O O . GLY A 1 100 ? -14.107 -3.178 2.196 1.00 92.00 100 GLY A O 1
ATOM 832 N N . VAL A 1 101 ? -12.762 -1.703 1.154 1.00 93.38 101 VAL A N 1
ATOM 833 C CA . VAL A 1 101 ? -11.568 -2.559 1.155 1.00 93.38 101 VAL A CA 1
ATOM 834 C C . VAL A 1 101 ? -11.138 -2.853 2.592 1.00 93.38 101 VAL A C 1
ATOM 836 O O . VAL A 1 101 ? -11.042 -1.941 3.419 1.00 93.38 101 VAL A O 1
ATOM 839 N N . THR A 1 102 ? -10.840 -4.115 2.895 1.00 91.50 102 THR A N 1
ATOM 840 C CA . THR A 1 102 ? -10.260 -4.497 4.184 1.00 91.50 102 THR A CA 1
ATOM 841 C C . THR A 1 102 ? -8.960 -5.261 4.003 1.00 91.50 102 THR A C 1
ATOM 843 O O . THR A 1 102 ? -8.853 -6.162 3.170 1.00 91.50 102 THR A O 1
ATOM 846 N N . THR A 1 103 ? -7.948 -4.883 4.780 1.00 89.50 103 THR A N 1
ATOM 847 C CA . THR A 1 103 ? -6.644 -5.542 4.767 1.00 89.50 103 THR A CA 1
ATOM 848 C C . THR A 1 103 ? -6.345 -6.115 6.138 1.00 89.50 103 THR A C 1
ATOM 850 O O . THR A 1 103 ? -6.412 -5.402 7.145 1.00 89.50 103 THR A O 1
ATOM 853 N N . PHE A 1 104 ? -6.001 -7.397 6.165 1.00 83.19 104 PHE A N 1
ATOM 854 C CA . PHE A 1 104 ? -5.572 -8.089 7.370 1.00 83.19 104 PHE A CA 1
ATOM 855 C C . PHE A 1 104 ? -4.035 -8.022 7.511 1.00 83.19 104 PHE A C 1
ATOM 857 O O . PHE A 1 104 ? -3.360 -7.320 6.756 1.00 83.19 104 PHE A O 1
ATOM 864 N N . GLY A 1 105 ? -3.475 -8.665 8.534 1.00 80.75 105 GLY A N 1
ATOM 865 C CA . GLY A 1 105 ? -2.070 -8.505 8.916 1.00 80.75 105 GLY A CA 1
ATOM 866 C C . GLY A 1 105 ? -1.085 -9.108 7.916 1.00 80.75 105 GLY A C 1
ATOM 867 O O . GLY A 1 105 ? -1.377 -10.081 7.224 1.00 80.75 105 GLY A O 1
ATOM 868 N N . SER A 1 106 ? 0.132 -8.567 7.869 1.00 81.88 106 SER A N 1
ATOM 869 C CA . SER A 1 106 ? 1.233 -9.096 7.054 1.00 81.88 106 SER A CA 1
ATOM 870 C C . SER A 1 106 ? 0.985 -9.101 5.538 1.00 81.88 106 SER A C 1
ATOM 872 O O . SER A 1 106 ? 1.584 -9.903 4.824 1.00 81.88 106 SER A O 1
ATOM 874 N N . VAL A 1 107 ? 0.129 -8.216 5.017 1.00 86.88 107 VAL A N 1
ATOM 875 C CA . VAL A 1 107 ? 0.118 -7.923 3.573 1.00 86.88 107 VAL A CA 1
ATOM 876 C C . VAL A 1 107 ? 1.493 -7.377 3.195 1.00 86.88 107 VAL A C 1
ATOM 878 O O . VAL A 1 107 ? 2.017 -6.522 3.907 1.00 86.88 107 VAL A O 1
ATOM 881 N N . LEU A 1 108 ? 2.065 -7.854 2.089 1.00 87.12 108 LEU A N 1
ATOM 882 C CA . LEU A 1 108 ? 3.308 -7.366 1.498 1.00 87.12 108 LEU A CA 1
ATOM 883 C C . LEU A 1 108 ? 3.002 -6.653 0.179 1.00 87.12 108 LEU A C 1
ATOM 885 O O . LEU A 1 108 ? 2.468 -7.253 -0.750 1.00 87.12 108 LEU A O 1
ATOM 889 N N . LEU A 1 109 ? 3.381 -5.382 0.077 1.00 89.19 109 LEU A N 1
ATOM 890 C CA . LEU A 1 109 ? 3.357 -4.647 -1.184 1.00 89.19 109 LEU A CA 1
ATOM 891 C C . LEU A 1 109 ? 4.772 -4.609 -1.740 1.00 89.19 109 LEU A C 1
ATOM 893 O O . LEU A 1 109 ? 5.671 -4.032 -1.123 1.00 89.19 109 LEU A O 1
ATOM 897 N N . VAL A 1 110 ? 4.974 -5.241 -2.890 1.00 87.00 110 VAL A N 1
ATOM 898 C CA . VAL A 1 110 ? 6.273 -5.242 -3.555 1.00 87.00 110 VAL A CA 1
ATOM 899 C C . VAL A 1 110 ? 6.455 -3.875 -4.219 1.00 87.00 110 VAL A C 1
ATOM 901 O O . VAL A 1 110 ? 5.620 -3.497 -5.032 1.00 87.00 110 VAL A O 1
ATOM 904 N N . PRO A 1 111 ? 7.498 -3.099 -3.873 1.00 81.88 111 PRO A N 1
ATOM 905 C CA . PRO A 1 111 ? 7.610 -1.708 -4.304 1.00 81.88 111 PRO A CA 1
ATOM 906 C C . PRO A 1 111 ? 7.935 -1.556 -5.791 1.00 81.88 111 PRO A C 1
ATOM 908 O O . PRO A 1 111 ? 7.547 -0.545 -6.369 1.00 81.88 111 PRO A O 1
ATOM 911 N N . THR A 1 112 ? 8.632 -2.529 -6.390 1.00 82.88 112 THR A N 1
ATOM 912 C CA . THR A 1 112 ? 8.985 -2.561 -7.817 1.00 82.88 112 THR A CA 1
ATOM 913 C C . THR A 1 112 ? 9.082 -3.974 -8.365 1.00 82.88 112 THR A C 1
ATOM 915 O O . THR A 1 112 ? 9.386 -4.913 -7.630 1.00 82.88 112 THR A O 1
ATOM 918 N N . GLU A 1 113 ? 8.907 -4.104 -9.676 1.00 83.25 113 GLU A N 1
ATOM 919 C CA . GLU A 1 113 ? 9.224 -5.319 -10.426 1.00 83.25 113 GLU A CA 1
ATOM 920 C C . GLU A 1 113 ? 10.428 -5.077 -11.348 1.00 83.25 113 GLU A C 1
ATOM 922 O O . GLU A 1 113 ? 10.593 -3.983 -11.888 1.00 83.25 113 GLU A O 1
ATOM 927 N N . LEU A 1 114 ? 11.295 -6.080 -11.505 1.00 80.62 114 LEU A N 1
ATOM 928 C CA . LEU A 1 114 ? 12.402 -6.041 -12.461 1.00 80.62 114 LEU A CA 1
ATOM 929 C C . LEU A 1 114 ? 11.899 -6.527 -13.821 1.00 80.62 114 LEU A C 1
ATOM 931 O O . LEU A 1 114 ? 11.471 -7.669 -13.966 1.00 80.62 114 LEU A O 1
ATOM 935 N N . THR A 1 115 ? 11.976 -5.662 -14.822 1.00 80.75 115 THR A N 1
ATOM 936 C CA . THR A 1 115 ? 11.648 -6.003 -16.209 1.00 80.75 115 THR A CA 1
ATOM 937 C C . THR A 1 115 ? 12.724 -6.899 -16.835 1.00 80.75 115 THR A C 1
ATOM 939 O O . THR A 1 115 ? 13.841 -7.019 -16.329 1.00 80.75 115 THR A O 1
ATOM 942 N N . LEU A 1 116 ? 12.422 -7.501 -17.992 1.00 79.25 116 LEU A N 1
ATOM 943 C CA . LEU A 1 116 ? 13.391 -8.301 -18.758 1.00 79.25 116 LEU A CA 1
ATOM 944 C C . LEU A 1 116 ? 14.611 -7.488 -19.230 1.00 79.25 116 LEU A C 1
ATOM 946 O O . LEU A 1 116 ? 15.682 -8.062 -19.414 1.00 79.25 116 LEU A O 1
ATOM 950 N N . SER A 1 117 ? 14.469 -6.169 -19.413 1.00 79.94 117 SER A N 1
ATOM 951 C CA . SER A 1 117 ? 15.587 -5.254 -19.699 1.00 79.94 117 SER A CA 1
ATOM 952 C C . SER A 1 117 ? 16.415 -4.915 -18.457 1.00 79.94 117 SER A C 1
ATOM 954 O O . SER A 1 117 ? 17.441 -4.248 -18.561 1.00 79.94 117 SER A O 1
ATOM 956 N N . GLY A 1 118 ? 15.989 -5.392 -17.287 1.00 75.38 118 GLY A N 1
ATOM 957 C CA . GLY A 1 118 ? 16.568 -5.104 -15.989 1.00 75.38 118 GLY A CA 1
ATOM 958 C C . GLY A 1 118 ? 15.881 -3.947 -15.278 1.00 75.38 118 GLY A C 1
ATOM 959 O O . GLY A 1 118 ? 15.939 -3.913 -14.066 1.00 75.38 118 GLY A O 1
ATOM 960 N N . ASP A 1 119 ? 15.197 -3.031 -15.959 1.00 80.81 119 ASP A N 1
ATOM 961 C CA . ASP A 1 119 ? 14.665 -1.801 -15.353 1.00 80.81 119 ASP A CA 1
ATOM 962 C C . ASP A 1 119 ? 13.629 -2.058 -14.246 1.00 80.81 119 ASP A C 1
ATOM 964 O O . ASP A 1 119 ? 12.855 -3.013 -14.320 1.00 80.81 119 ASP A O 1
ATOM 968 N N . HIS A 1 120 ? 13.582 -1.177 -13.245 1.00 79.00 120 HIS A N 1
ATOM 969 C CA . HIS A 1 120 ? 12.565 -1.187 -12.197 1.00 79.00 120 HIS A CA 1
ATOM 970 C C . HIS A 1 120 ? 11.266 -0.560 -12.701 1.00 79.00 120 HIS A C 1
ATOM 972 O O . HIS A 1 120 ? 11.226 0.628 -13.023 1.00 79.00 120 HIS A O 1
ATOM 978 N N . CYS A 1 121 ? 10.192 -1.338 -12.708 1.00 82.88 121 CYS A N 1
ATOM 979 C CA . CYS A 1 121 ? 8.844 -0.870 -12.984 1.00 82.88 121 CYS A CA 1
ATOM 980 C C . CYS A 1 121 ? 8.109 -0.562 -11.675 1.00 82.88 121 CYS A C 1
ATOM 982 O O . CYS A 1 121 ? 8.143 -1.352 -10.725 1.00 82.88 121 CYS A O 1
ATOM 984 N N . VAL A 1 122 ? 7.452 0.596 -11.638 1.00 85.81 122 VAL A N 1
ATOM 985 C CA . VAL A 1 122 ? 6.561 1.028 -10.558 1.00 85.81 122 VAL A CA 1
ATOM 986 C C . VAL A 1 122 ? 5.229 1.393 -11.183 1.00 85.81 122 VAL A C 1
ATOM 988 O O . VAL A 1 122 ? 5.187 2.141 -12.160 1.00 85.81 122 VAL A O 1
ATOM 991 N N . ASP A 1 123 ? 4.136 0.910 -10.613 1.00 90.06 123 ASP A N 1
ATOM 992 C CA . ASP A 1 123 ? 2.817 1.149 -11.186 1.00 90.06 123 ASP A CA 1
ATOM 993 C C . ASP A 1 123 ? 1.745 1.258 -10.097 1.00 90.06 123 ASP A C 1
ATOM 995 O O . ASP A 1 123 ? 2.034 1.189 -8.902 1.00 90.06 123 ASP A O 1
ATOM 999 N N . TYR A 1 124 ? 0.501 1.490 -10.482 1.00 92.31 124 TYR A N 1
ATOM 1000 C CA . TYR A 1 124 ? -0.611 1.538 -9.551 1.00 92.31 124 TYR A CA 1
ATOM 1001 C C . TYR A 1 124 ? -0.885 0.169 -8.928 1.00 92.31 124 TYR A C 1
ATOM 1003 O O . TYR A 1 124 ? -0.734 -0.874 -9.558 1.00 92.31 124 TYR A O 1
ATOM 1011 N N . ILE A 1 125 ? -1.337 0.182 -7.676 1.00 94.44 125 ILE A N 1
ATOM 1012 C CA . ILE A 1 125 ? -2.030 -0.955 -7.072 1.00 94.44 125 ILE A CA 1
ATOM 1013 C C . ILE A 1 125 ? -3.456 -0.505 -6.804 1.00 94.44 125 ILE A C 1
ATOM 1015 O O . ILE A 1 125 ? -3.680 0.418 -6.016 1.00 94.44 125 ILE A O 1
ATOM 1019 N N . THR A 1 126 ? -4.408 -1.167 -7.459 1.00 95.31 126 THR A N 1
ATOM 1020 C CA . THR A 1 126 ? -5.835 -0.869 -7.321 1.00 95.31 126 THR A CA 1
ATOM 1021 C C . THR A 1 126 ? -6.541 -2.015 -6.613 1.00 95.31 126 THR A C 1
ATOM 1023 O O . THR A 1 126 ? -6.491 -3.159 -7.068 1.00 95.31 126 THR A O 1
ATOM 1026 N N . LEU A 1 127 ? -7.205 -1.708 -5.501 1.00 95.50 127 LEU A N 1
ATOM 1027 C CA . LEU A 1 127 ? -8.070 -2.630 -4.773 1.00 95.50 127 LEU A CA 1
ATOM 1028 C C . LEU A 1 127 ? -9.517 -2.194 -4.985 1.00 95.50 127 LEU A C 1
ATOM 1030 O O . LEU A 1 127 ? -9.933 -1.158 -4.461 1.00 95.50 127 LEU A O 1
ATOM 1034 N N . GLY A 1 128 ? -10.263 -2.985 -5.754 1.00 94.38 128 GLY A N 1
ATOM 1035 C CA . GLY A 1 128 ? -11.664 -2.730 -6.049 1.00 94.38 128 GLY A CA 1
ATO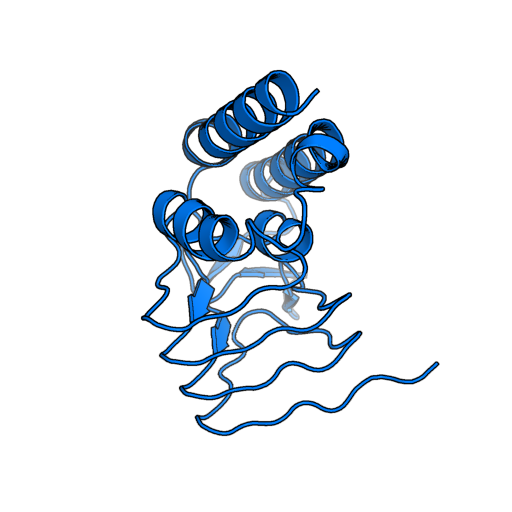M 1036 C C . GLY A 1 128 ? -12.562 -2.809 -4.815 1.00 94.38 128 GLY A C 1
ATOM 1037 O O . GLY A 1 128 ? -12.193 -3.348 -3.766 1.00 94.38 128 GLY A O 1
ATOM 1038 N N . SER A 1 129 ? -13.771 -2.280 -4.951 1.00 96.31 129 SER A N 1
ATOM 1039 C CA . SER A 1 129 ? -14.738 -2.144 -3.863 1.00 96.31 129 SER A CA 1
ATOM 1040 C C . SER A 1 129 ? -14.978 -3.469 -3.133 1.00 96.31 129 SER A C 1
ATOM 1042 O O . SER A 1 129 ? -15.132 -4.509 -3.766 1.00 96.31 129 SER A O 1
ATOM 1044 N N . TYR A 1 130 ? -15.033 -3.439 -1.801 1.00 94.50 130 TYR A N 1
ATOM 1045 C CA . TYR A 1 130 ? -15.271 -4.607 -0.938 1.00 94.50 130 TYR A CA 1
ATOM 1046 C C . TYR A 1 130 ? -14.237 -5.740 -1.065 1.00 94.50 130 TYR A C 1
ATOM 1048 O O . TYR A 1 130 ? -14.520 -6.883 -0.702 1.00 94.50 130 TYR A O 1
ATOM 1056 N N . THR A 1 131 ? -13.031 -5.438 -1.556 1.00 94.00 131 THR A N 1
ATOM 1057 C CA . THR A 1 131 ? -11.930 -6.409 -1.590 1.00 94.00 131 THR A CA 1
ATOM 1058 C C . THR A 1 131 ? -11.435 -6.728 -0.182 1.00 94.00 131 THR A C 1
ATOM 1060 O O . THR A 1 131 ? -11.219 -5.828 0.631 1.00 94.00 131 THR A O 1
ATOM 1063 N N . ASN A 1 132 ? -11.186 -8.009 0.088 1.00 91.75 132 ASN A N 1
ATOM 1064 C CA . ASN A 1 132 ? -10.619 -8.489 1.344 1.00 91.75 132 ASN A CA 1
ATOM 1065 C C . ASN A 1 132 ? -9.249 -9.127 1.099 1.00 91.75 132 ASN A C 1
ATOM 1067 O O . ASN A 1 132 ? -9.142 -10.143 0.408 1.00 91.75 132 ASN A O 1
ATOM 1071 N N . LEU A 1 133 ? -8.209 -8.539 1.687 1.00 90.94 133 LEU A N 1
ATOM 1072 C CA . LEU A 1 133 ? -6.834 -9.026 1.601 1.00 90.94 133 LEU A CA 1
ATOM 1073 C C . LEU A 1 133 ? -6.462 -9.816 2.847 1.00 90.94 133 LEU A C 1
ATOM 1075 O O . LEU A 1 133 ? -6.165 -9.221 3.884 1.00 90.94 133 LEU A O 1
ATOM 1079 N N . GLY A 1 134 ? -6.485 -11.143 2.732 1.00 87.00 134 GLY A N 1
ATOM 1080 C CA . GLY A 1 134 ? -6.075 -12.072 3.776 1.00 87.00 134 GLY A CA 1
ATOM 1081 C C . GLY A 1 134 ? -4.617 -11.918 4.210 1.00 87.00 134 GLY A C 1
ATOM 1082 O O . GLY A 1 134 ? -3.794 -11.269 3.564 1.00 87.00 134 GLY A O 1
ATOM 1083 N N . ASN A 1 135 ? -4.297 -12.553 5.332 1.00 87.00 135 ASN A N 1
ATOM 1084 C CA . ASN A 1 135 ? -2.982 -12.472 5.943 1.00 87.00 135 ASN A CA 1
ATOM 1085 C C . ASN A 1 135 ? -1.886 -13.032 5.031 1.00 87.00 135 ASN A C 1
ATOM 1087 O O . ASN A 1 135 ? -2.037 -14.111 4.449 1.00 87.00 135 ASN A O 1
ATOM 1091 N N . GLY A 1 136 ? -0.750 -12.337 4.984 1.00 83.50 136 GLY A N 1
ATOM 1092 C CA . GLY A 1 136 ? 0.457 -12.823 4.313 1.00 83.50 136 GLY A CA 1
ATOM 1093 C C . GLY A 1 136 ? 0.460 -12.687 2.790 1.00 83.50 136 GLY A C 1
ATOM 1094 O O . GLY A 1 136 ? 1.423 -13.128 2.163 1.00 83.50 136 GLY A O 1
ATOM 1095 N N . CYS A 1 137 ? -0.579 -12.118 2.165 1.00 86.94 137 CYS A N 1
ATOM 1096 C CA . CYS A 1 137 ? -0.616 -11.989 0.709 1.00 86.94 137 CYS A CA 1
ATOM 1097 C C . CYS A 1 137 ? 0.439 -10.999 0.194 1.00 86.94 137 CYS A C 1
ATOM 1099 O O . CYS A 1 137 ? 0.688 -9.965 0.812 1.00 86.94 137 CYS A O 1
ATOM 1101 N N . SER A 1 138 ? 1.024 -11.294 -0.968 1.00 88.56 138 SER A N 1
ATOM 1102 C CA . SER A 1 138 ? 1.948 -10.393 -1.665 1.00 88.56 138 SER A CA 1
ATOM 1103 C C . SER A 1 138 ? 1.277 -9.808 -2.901 1.00 88.56 138 SER A C 1
ATOM 1105 O O . SER A 1 138 ? 0.705 -10.553 -3.693 1.00 88.56 138 SER A O 1
ATOM 1107 N N . ILE A 1 139 ? 1.350 -8.490 -3.065 1.00 90.25 139 ILE A N 1
ATOM 1108 C CA . ILE A 1 139 ? 0.770 -7.768 -4.201 1.00 90.25 139 I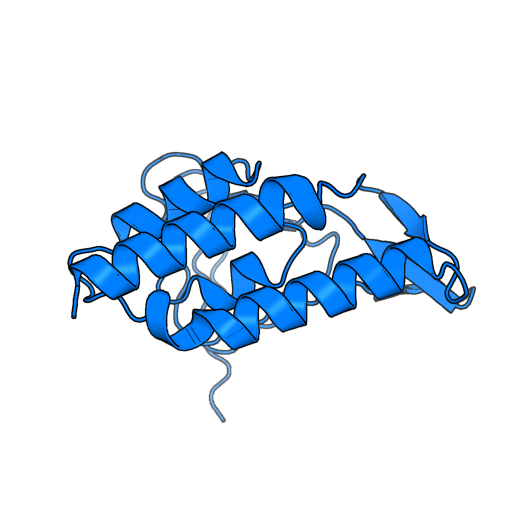LE A CA 1
ATOM 1109 C C . ILE A 1 139 ? 1.900 -7.090 -4.968 1.00 90.25 139 ILE A C 1
ATOM 1111 O O . ILE A 1 139 ? 2.726 -6.387 -4.380 1.00 90.25 139 ILE A O 1
ATOM 1115 N N . LEU A 1 140 ? 1.934 -7.331 -6.276 1.00 89.75 140 LEU A N 1
ATOM 1116 C CA . LEU A 1 140 ? 2.927 -6.775 -7.190 1.00 89.75 140 LEU A CA 1
ATOM 1117 C C . LEU A 1 140 ? 2.466 -5.414 -7.740 1.00 89.75 140 LEU A C 1
ATOM 1119 O O . LEU A 1 140 ? 1.253 -5.177 -7.819 1.00 89.75 140 LEU A O 1
ATOM 1123 N N . PRO A 1 141 ? 3.392 -4.528 -8.149 1.00 87.94 141 PRO A N 1
ATOM 1124 C CA . PRO A 1 141 ? 3.040 -3.320 -8.893 1.00 87.94 141 PRO A CA 1
ATOM 1125 C C . PRO A 1 141 ? 2.193 -3.658 -10.127 1.00 87.94 141 PRO A C 1
ATOM 1127 O O . PRO A 1 141 ? 2.392 -4.696 -10.750 1.00 87.94 141 PRO A O 1
ATOM 1130 N N . GLY A 1 142 ? 1.227 -2.805 -10.469 1.00 88.94 142 GLY A N 1
ATOM 1131 C CA . GLY A 1 142 ? 0.339 -3.012 -11.621 1.00 88.94 142 GLY A CA 1
ATOM 1132 C C . GLY A 1 142 ? -0.821 -3.972 -11.342 1.00 88.94 142 GLY A C 1
ATOM 1133 O O . GLY A 1 142 ? -1.602 -4.292 -12.237 1.00 88.94 142 GLY A O 1
ATOM 1134 N N . SER A 1 143 ? -0.964 -4.453 -10.102 1.00 91.81 143 SER A N 1
ATOM 1135 C CA . SER A 1 143 ? -2.084 -5.314 -9.725 1.00 91.81 143 SER A CA 1
ATOM 1136 C C . SER A 1 143 ? -3.391 -4.524 -9.651 1.00 91.81 143 SER A C 1
ATOM 1138 O O . SER A 1 143 ? -3.507 -3.548 -8.905 1.00 91.81 143 SER A O 1
ATOM 1140 N N . HIS A 1 144 ? -4.409 -5.021 -10.354 1.00 94.00 144 HIS A N 1
ATOM 1141 C CA . HIS A 1 144 ? -5.784 -4.536 -10.277 1.00 94.00 144 HIS A CA 1
ATOM 1142 C C . HIS A 1 144 ? -6.688 -5.658 -9.766 1.00 94.00 144 HIS A C 1
ATOM 1144 O O . HIS A 1 144 ? -7.015 -6.590 -10.501 1.00 94.00 144 HIS A O 1
ATOM 1150 N N . LEU A 1 145 ? -7.081 -5.585 -8.494 1.00 93.44 145 LEU A N 1
ATOM 1151 C CA . LEU A 1 145 ? -8.040 -6.524 -7.922 1.00 93.44 145 LEU A CA 1
ATOM 1152 C C . LEU A 1 145 ? -9.456 -6.024 -8.182 1.00 93.44 145 LEU A C 1
ATOM 1154 O O . LEU A 1 145 ? -9.791 -4.891 -7.840 1.00 93.44 145 LEU A O 1
ATOM 1158 N N . ALA A 1 146 ? -10.280 -6.879 -8.783 1.00 94.12 146 ALA A N 1
ATOM 1159 C CA . ALA A 1 146 ? -11.677 -6.573 -9.056 1.00 94.12 146 ALA A CA 1
ATOM 1160 C C . ALA A 1 146 ? -12.478 -6.412 -7.755 1.00 94.12 146 ALA A C 1
ATOM 1162 O O . ALA A 1 146 ? -12.094 -6.932 -6.704 1.00 94.12 146 ALA A O 1
ATOM 1163 N N . SER A 1 147 ? -13.616 -5.726 -7.826 1.00 94.69 147 SER A N 1
ATOM 1164 C CA . SER A 1 147 ? -14.538 -5.618 -6.695 1.00 94.69 147 SER A CA 1
ATOM 1165 C C . SER A 1 147 ? -14.947 -6.998 -6.168 1.00 94.69 147 SER A C 1
ATOM 1167 O O . SER A 1 147 ? -15.025 -7.963 -6.925 1.00 94.69 147 SER A O 1
ATOM 1169 N N . GLU A 1 148 ? -15.196 -7.081 -4.862 1.00 93.50 148 GLU A N 1
ATOM 1170 C CA . GLU A 1 148 ? -15.593 -8.303 -4.145 1.00 93.50 148 GLU A CA 1
ATOM 1171 C C . GLU A 1 148 ? -14.546 -9.433 -4.192 1.00 93.50 148 GLU A C 1
ATOM 1173 O O . GLU A 1 148 ? -14.825 -10.573 -3.814 1.00 93.50 148 GLU A O 1
ATOM 1178 N N . THR A 1 149 ? -13.308 -9.129 -4.599 1.00 92.62 149 THR A N 1
ATOM 1179 C CA . THR A 1 149 ? -12.214 -10.102 -4.567 1.00 92.62 149 THR A CA 1
ATOM 1180 C C . THR A 1 149 ? -11.871 -10.462 -3.124 1.00 92.62 149 THR A C 1
ATOM 1182 O O . THR A 1 149 ? -11.677 -9.598 -2.268 1.00 92.62 149 THR A O 1
ATOM 1185 N N . MET A 1 150 ? -11.727 -11.756 -2.853 1.00 90.38 15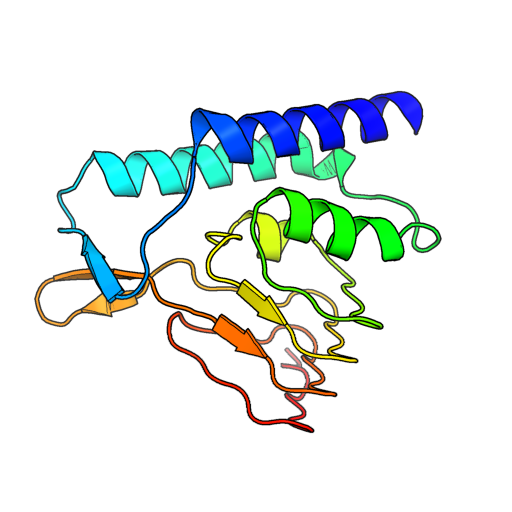0 MET A N 1
ATOM 1186 C CA . MET A 1 150 ? -11.225 -12.255 -1.578 1.00 90.38 150 MET A CA 1
ATOM 1187 C C . MET A 1 150 ? -9.923 -13.010 -1.812 1.00 90.38 150 MET A C 1
ATOM 1189 O O . MET A 1 150 ? -9.908 -14.056 -2.460 1.00 90.38 150 MET A O 1
ATOM 1193 N N . ILE A 1 151 ? -8.828 -12.486 -1.267 1.00 87.44 151 ILE A N 1
ATOM 1194 C CA . ILE A 1 151 ? -7.547 -13.186 -1.237 1.00 87.44 151 ILE A CA 1
ATOM 1195 C C . ILE A 1 151 ? -7.462 -13.926 0.094 1.00 87.44 151 ILE A C 1
ATOM 1197 O O . ILE A 1 151 ? -7.512 -13.312 1.157 1.00 87.44 151 ILE A O 1
ATOM 1201 N N . GLY A 1 152 ? -7.376 -15.255 0.029 1.00 82.44 152 GLY A N 1
ATOM 1202 C CA . GLY A 1 152 ? -7.252 -16.106 1.210 1.00 82.44 152 GLY A CA 1
ATOM 1203 C C . GLY A 1 152 ? -5.927 -15.902 1.949 1.00 82.44 152 GLY A C 1
ATOM 1204 O O . GLY A 1 152 ? -4.961 -15.369 1.407 1.00 82.44 152 GLY A O 1
ATOM 1205 N N . ASN A 1 153 ? -5.876 -16.356 3.200 1.00 81.69 153 ASN A N 1
ATOM 1206 C CA . ASN A 1 153 ? -4.653 -16.306 3.994 1.00 81.69 153 ASN A CA 1
ATOM 1207 C C . ASN A 1 153 ? -3.615 -17.286 3.439 1.00 81.69 153 ASN A C 1
ATOM 1209 O O . ASN A 1 153 ? -3.924 -18.459 3.217 1.00 81.69 153 ASN A O 1
ATOM 1213 N N . LEU A 1 154 ? -2.365 -16.843 3.321 1.00 66.81 154 LEU A N 1
ATOM 1214 C CA . LEU A 1 154 ? -1.240 -17.760 3.178 1.00 66.81 154 LEU A CA 1
ATOM 1215 C C . LEU A 1 154 ? -0.947 -18.361 4.557 1.00 66.81 154 LEU A C 1
ATOM 1217 O O . LEU A 1 154 ? -0.274 -17.760 5.393 1.00 66.81 154 LEU A O 1
ATOM 1221 N N . THR A 1 155 ? -1.515 -19.536 4.826 1.00 53.81 155 THR A N 1
ATOM 1222 C CA . THR A 1 155 ? -1.183 -20.327 6.016 1.00 53.81 155 THR A CA 1
ATOM 1223 C C . THR A 1 155 ? 0.192 -20.954 5.817 1.00 53.81 155 THR A C 1
ATOM 1225 O O . THR A 1 155 ? 0.385 -21.704 4.858 1.00 53.81 155 THR A O 1
ATOM 1228 N N . ARG A 1 156 ? 1.134 -20.635 6.705 1.00 49.78 156 ARG A N 1
ATOM 1229 C CA . ARG A 1 156 ? 2.423 -21.325 6.794 1.00 49.78 156 ARG A CA 1
ATOM 1230 C C . ARG A 1 156 ? 2.317 -22.545 7.698 1.00 49.78 156 ARG A C 1
ATOM 1232 O O . ARG A 1 156 ? 1.586 -22.444 8.708 1.00 49.78 156 ARG A O 1
#